Protein AF-0000000078641150 (afdb_homodimer)

Radius of gyration: 15.54 Å; Cα contacts (8 Å, |Δi|>4): 142; chains: 2; bounding box: 41×42×26 Å

Structure (mmCIF, N/CA/C/O backbone):
data_AF-0000000078641150-model_v1
#
loop_
_entity.id
_entity.type
_entity.pdbx_description
1 polymer 'Uncharacterized protein'
#
loop_
_atom_site.group_PDB
_atom_site.id
_atom_site.type_symbol
_atom_site.label_atom_id
_atom_site.label_alt_id
_atom_site.label_comp_id
_atom_site.label_asym_id
_atom_site.label_entity_id
_atom_site.label_seq_id
_atom_site.pdbx_PDB_ins_code
_atom_site.Cartn_x
_atom_site.Cartn_y
_atom_site.Cartn_z
_atom_site.occupancy
_atom_site.B_iso_or_equiv
_atom_site.auth_seq_id
_atom_site.auth_comp_id
_atom_site.auth_asym_id
_atom_site.auth_atom_id
_atom_site.pdbx_PDB_model_num
ATOM 1 N N . ALA A 1 1 ? -16.5 -3.271 4.426 1 87.31 1 ALA A N 1
ATOM 2 C CA . ALA A 1 1 ? -16.094 -3.85 5.703 1 87.31 1 ALA A CA 1
ATOM 3 C C . ALA A 1 1 ? -14.586 -4.074 5.75 1 87.31 1 ALA A C 1
ATOM 5 O O . ALA A 1 1 ? -13.898 -3.904 4.742 1 87.31 1 ALA A O 1
ATOM 6 N N . ARG A 1 2 ? -13.969 -4.391 6.977 1 92.81 2 ARG A N 1
ATOM 7 C CA . ARG A 1 2 ? -12.547 -4.617 7.234 1 92.81 2 ARG A CA 1
ATOM 8 C C . ARG A 1 2 ? -12.008 -5.75 6.371 1 92.81 2 ARG A C 1
ATOM 10 O O . ARG A 1 2 ? -10.922 -5.637 5.805 1 92.81 2 ARG A O 1
ATOM 17 N N . ASP A 1 3 ? -12.719 -6.82 6.195 1 94.12 3 ASP A N 1
ATOM 18 C CA . ASP A 1 3 ? -12.266 -7.984 5.441 1 94.12 3 ASP A CA 1
ATOM 19 C C . ASP A 1 3 ? -12.047 -7.633 3.975 1 94.12 3 ASP A C 1
ATOM 21 O O . ASP A 1 3 ? -11.141 -8.18 3.332 1 94.12 3 ASP A O 1
ATOM 25 N N . ASP A 1 4 ? -12.844 -6.789 3.436 1 95.69 4 ASP A N 1
ATOM 26 C CA . ASP A 1 4 ? -12.695 -6.375 2.045 1 95.69 4 ASP A CA 1
ATOM 27 C C . ASP A 1 4 ? -11.406 -5.582 1.845 1 95.69 4 ASP A C 1
ATOM 29 O O . ASP A 1 4 ? -10.711 -5.758 0.84 1 95.69 4 ASP A O 1
ATOM 33 N N . VAL A 1 5 ? -11.172 -4.684 2.816 1 98.19 5 VAL A N 1
ATOM 34 C CA . VAL A 1 5 ? -9.938 -3.908 2.742 1 98.19 5 VAL A CA 1
ATOM 35 C C . VAL A 1 5 ? -8.734 -4.84 2.861 1 98.19 5 VAL A C 1
ATOM 37 O O . VAL A 1 5 ? -7.789 -4.746 2.074 1 98.19 5 VAL A O 1
ATOM 40 N N . ASP A 1 6 ? -8.789 -5.824 3.816 1 98.12 6 ASP A N 1
ATOM 41 C CA . ASP A 1 6 ? -7.715 -6.797 3.998 1 98.12 6 ASP A CA 1
ATOM 42 C C . ASP A 1 6 ? -7.43 -7.551 2.701 1 98.12 6 ASP A C 1
ATOM 44 O O . ASP A 1 6 ? -6.27 -7.738 2.328 1 98.12 6 ASP A O 1
ATOM 48 N N . ASN A 1 7 ? -8.469 -7.988 2.057 1 97.5 7 ASN A N 1
ATOM 49 C CA . ASN A 1 7 ? -8.32 -8.742 0.813 1 97.5 7 ASN A CA 1
ATOM 50 C C . ASN A 1 7 ? -7.684 -7.891 -0.282 1 97.5 7 ASN A C 1
ATOM 52 O O . ASN A 1 7 ? -6.828 -8.375 -1.028 1 97.5 7 ASN A O 1
ATOM 56 N N . THR A 1 8 ? -8.125 -6.672 -0.391 1 97.69 8 THR A N 1
ATOM 57 C CA . THR A 1 8 ? -7.617 -5.785 -1.435 1 97.69 8 THR A CA 1
ATOM 58 C C . THR A 1 8 ? -6.141 -5.469 -1.205 1 97.69 8 THR A C 1
ATOM 60 O O . THR A 1 8 ? -5.348 -5.469 -2.148 1 97.69 8 THR A O 1
ATOM 63 N N . VAL A 1 9 ? -5.766 -5.254 0.054 1 98.12 9 VAL A N 1
ATOM 64 C CA . VAL A 1 9 ? -4.367 -5.027 0.411 1 98.12 9 VAL A CA 1
ATOM 65 C C . VAL A 1 9 ? -3.543 -6.273 0.087 1 98.12 9 VAL A C 1
ATOM 67 O O . VAL A 1 9 ? -2.494 -6.18 -0.552 1 98.12 9 VAL A O 1
ATOM 70 N N . ALA A 1 10 ? -4.02 -7.414 0.483 1 98 10 ALA A N 1
ATOM 71 C CA . ALA A 1 10 ? -3.311 -8.664 0.22 1 98 10 ALA A CA 1
ATOM 72 C C . ALA A 1 10 ? -3.133 -8.891 -1.279 1 98 10 ALA A C 1
ATOM 74 O O . ALA A 1 10 ? -2.068 -9.32 -1.727 1 98 10 ALA A O 1
ATOM 75 N N . CYS A 1 11 ? -4.117 -8.586 -2.055 1 97.12 11 CYS A N 1
ATOM 76 C CA . CYS A 1 11 ? -4.078 -8.789 -3.5 1 97.12 11 CYS A CA 1
ATOM 77 C C . CYS A 1 11 ? -3.008 -7.91 -4.145 1 97.12 11 CYS A C 1
ATOM 79 O O . CYS A 1 11 ? -2.373 -8.32 -5.121 1 97.12 11 CYS A O 1
ATOM 81 N N . PHE A 1 12 ? -2.795 -6.742 -3.617 1 97.38 12 PHE A N 1
ATOM 82 C CA . PHE A 1 12 ? -1.723 -5.883 -4.102 1 97.38 12 PHE A CA 1
ATOM 83 C C . PHE A 1 12 ? -0.37 -6.57 -3.951 1 97.38 12 PHE A C 1
ATOM 85 O O . PHE A 1 12 ? 0.443 -6.559 -4.879 1 97.38 12 PHE A O 1
ATOM 92 N N . PHE A 1 13 ? -0.142 -7.254 -2.812 1 97.12 13 PHE A N 1
ATOM 93 C CA . PHE A 1 13 ? 1.104 -7.969 -2.557 1 97.12 13 PHE A CA 1
ATOM 94 C C . PHE A 1 13 ? 1.262 -9.141 -3.516 1 97.12 13 PHE A C 1
ATOM 96 O O . PHE A 1 13 ? 2.322 -9.32 -4.117 1 97.12 13 PHE A O 1
ATOM 103 N N . TYR A 1 14 ? 0.158 -9.875 -3.654 1 96.81 14 TYR A N 1
ATOM 104 C CA . TYR A 1 14 ? 0.214 -11.078 -4.48 1 96.81 14 TYR A CA 1
ATOM 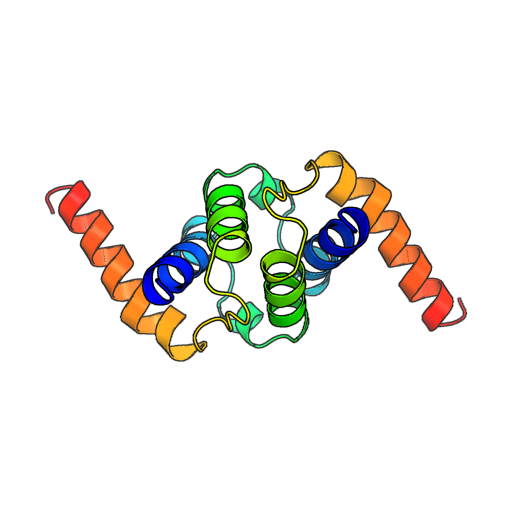105 C C . TYR A 1 14 ? 0.435 -10.719 -5.945 1 96.81 14 TYR A C 1
ATOM 107 O O . TYR A 1 14 ? 1.226 -11.367 -6.637 1 96.81 14 TYR A O 1
ATOM 115 N N . ALA A 1 15 ? -0.21 -9.727 -6.441 1 96.12 15 ALA A N 1
ATOM 116 C CA . ALA A 1 15 ? -0.169 -9.344 -7.848 1 96.12 15 ALA A CA 1
ATOM 117 C C . ALA A 1 15 ? 1.218 -8.836 -8.234 1 96.12 15 ALA A C 1
ATOM 119 O O . ALA A 1 15 ? 1.638 -8.977 -9.391 1 96.12 15 ALA A O 1
ATOM 120 N N . HIS A 1 16 ? 1.935 -8.25 -7.297 1 96.69 16 HIS A N 1
ATOM 121 C CA . HIS A 1 16 ? 3.199 -7.617 -7.645 1 96.69 16 HIS A CA 1
ATOM 122 C C . HIS A 1 16 ? 4.379 -8.344 -7.008 1 96.69 16 HIS A C 1
ATOM 124 O O . HIS A 1 16 ? 5.508 -7.848 -7.031 1 96.69 16 HIS A O 1
ATOM 130 N N . GLY A 1 17 ? 4.133 -9.477 -6.426 1 95.5 17 GLY A N 1
ATOM 131 C CA . GLY A 1 17 ? 5.199 -10.289 -5.867 1 95.5 17 GLY A CA 1
ATOM 132 C C . GLY A 1 17 ? 5.973 -9.594 -4.77 1 95.5 17 GLY A C 1
ATOM 133 O O . GLY A 1 17 ? 7.195 -9.719 -4.688 1 95.5 17 GLY A O 1
ATOM 134 N N . ILE A 1 18 ? 5.293 -8.805 -3.951 1 96.06 18 ILE A N 1
ATOM 135 C CA . ILE A 1 18 ? 5.922 -8.086 -2.848 1 96.06 18 ILE A CA 1
ATOM 136 C C . ILE A 1 18 ? 6.074 -9.016 -1.648 1 96.06 18 ILE A C 1
ATOM 138 O O . ILE A 1 18 ? 5.141 -9.75 -1.303 1 96.06 18 ILE A O 1
ATOM 142 N N . PHE A 1 19 ? 7.285 -9 -1.046 1 95.81 19 PHE A N 1
ATOM 143 C CA . PHE A 1 19 ? 7.543 -9.828 0.125 1 95.81 19 PHE A CA 1
ATOM 144 C C . PHE A 1 19 ? 6.609 -9.453 1.27 1 95.81 19 PHE A C 1
ATOM 146 O O . PHE A 1 19 ? 6.477 -8.273 1.607 1 95.81 19 PHE A O 1
ATOM 153 N N . PHE A 1 20 ? 6.074 -10.469 1.991 1 95.81 20 PHE A N 1
ATOM 154 C CA . PHE A 1 20 ? 5.086 -10.227 3.035 1 95.81 20 PHE A CA 1
ATOM 155 C C . PHE A 1 20 ? 5.727 -9.547 4.238 1 95.81 20 PHE A C 1
ATOM 157 O O . PHE A 1 20 ? 5.035 -8.906 5.035 1 95.81 20 PHE A O 1
ATOM 164 N N . ASN A 1 21 ? 7.039 -9.727 4.266 1 95.5 21 ASN A N 1
ATOM 165 C CA . ASN A 1 21 ? 7.746 -9.172 5.418 1 95.5 21 ASN A CA 1
ATOM 166 C C . ASN A 1 21 ? 7.66 -7.648 5.445 1 95.5 21 ASN A C 1
ATOM 168 O O . ASN A 1 21 ? 7.887 -7.027 6.488 1 95.5 21 ASN A O 1
ATOM 172 N N . VAL A 1 22 ? 7.32 -7.02 4.367 1 95.25 22 VAL A N 1
ATOM 173 C CA . VAL A 1 22 ? 7.172 -5.57 4.281 1 95.25 22 VAL A CA 1
ATOM 174 C C . VAL A 1 22 ? 6.086 -5.105 5.254 1 95.25 22 VAL A C 1
ATOM 176 O O . VAL A 1 22 ? 6.137 -3.984 5.762 1 95.25 22 VAL A O 1
ATOM 179 N N . THR A 1 23 ? 5.059 -5.969 5.559 1 96.06 23 THR A N 1
ATOM 180 C CA . THR A 1 23 ? 3.947 -5.605 6.43 1 96.06 23 THR A CA 1
ATOM 181 C C . THR A 1 23 ? 4.414 -5.473 7.879 1 96.06 23 THR A C 1
ATOM 183 O O . THR A 1 23 ? 3.695 -4.93 8.719 1 96.06 23 THR A O 1
ATOM 186 N N . LYS A 1 24 ? 5.633 -6 8.117 1 95.44 24 LYS A N 1
ATOM 187 C CA . LYS A 1 24 ? 6.164 -5.922 9.477 1 95.44 24 LYS A CA 1
ATOM 188 C C . LYS A 1 24 ? 6.844 -4.578 9.719 1 95.44 24 LYS A C 1
ATOM 190 O O . LYS A 1 24 ? 7.074 -4.195 10.867 1 95.44 24 LYS A O 1
ATOM 195 N N . GLY A 1 25 ? 7.215 -3.877 8.68 1 94.5 25 GLY A N 1
ATOM 196 C CA . GLY A 1 25 ? 7.906 -2.604 8.789 1 94.5 25 GLY A CA 1
ATOM 197 C C . GLY A 1 25 ? 6.984 -1.452 9.141 1 94.5 25 GLY A C 1
ATOM 198 O O . GLY A 1 25 ? 5.801 -1.474 8.797 1 94.5 25 GLY A O 1
ATOM 199 N N . PRO A 1 26 ? 7.57 -0.434 9.867 1 96.94 26 PRO A N 1
ATOM 200 C CA . PRO A 1 26 ? 6.738 0.701 10.273 1 96.94 26 PRO A CA 1
ATOM 201 C C . PRO A 1 26 ? 6.199 1.498 9.086 1 96.94 26 PRO A C 1
ATOM 203 O O . PRO A 1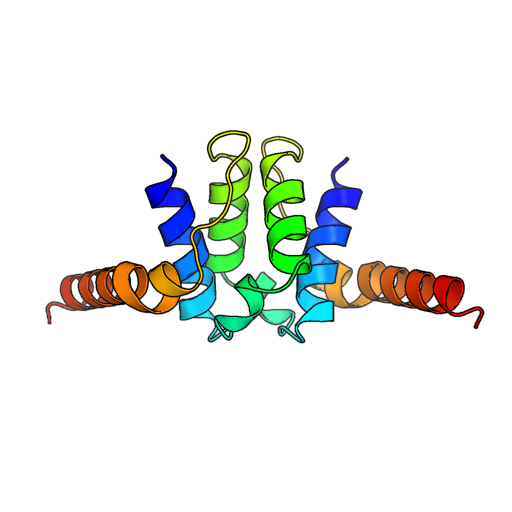 26 ? 5.133 2.109 9.188 1 96.94 26 PRO A O 1
ATOM 206 N N . ARG A 1 27 ? 6.879 1.518 7.945 1 97.19 27 ARG A N 1
ATOM 207 C CA . ARG A 1 27 ? 6.496 2.332 6.793 1 97.19 27 ARG A CA 1
ATOM 208 C C . ARG A 1 27 ? 5.191 1.836 6.18 1 97.19 27 ARG A C 1
ATOM 210 O O . ARG A 1 27 ? 4.406 2.629 5.656 1 97.19 27 ARG A O 1
ATOM 217 N N . PHE A 1 28 ? 4.93 0.494 6.277 1 97.94 28 PHE A N 1
ATOM 218 C CA . PHE A 1 28 ? 3.664 -0.045 5.793 1 97.94 28 PHE A CA 1
ATOM 219 C C . PHE A 1 28 ? 2.5 0.489 6.617 1 97.94 28 PHE A C 1
ATOM 221 O O . PHE A 1 28 ? 1.515 0.983 6.062 1 97.94 28 PHE A O 1
ATOM 228 N N . TYR A 1 29 ? 2.627 0.508 7.941 1 98.06 29 TYR A N 1
ATOM 229 C CA . TYR A 1 29 ? 1.572 1.001 8.82 1 98.06 29 TYR A CA 1
ATOM 230 C C . TYR A 1 29 ? 1.371 2.502 8.641 1 98.06 29 TYR A C 1
ATOM 232 O O . TYR A 1 29 ? 0.239 2.99 8.664 1 98.06 29 TYR A O 1
ATOM 240 N N . GLU A 1 30 ? 2.488 3.193 8.516 1 98.25 30 GLU A N 1
ATOM 241 C CA . GLU A 1 30 ? 2.406 4.633 8.289 1 98.25 30 GLU A CA 1
ATOM 242 C C . GLU A 1 30 ? 1.659 4.953 7 1 98.25 30 GLU A C 1
ATOM 244 O O . GLU A 1 30 ? 0.856 5.887 6.953 1 98.25 30 GLU A O 1
ATOM 249 N N . MET A 1 31 ? 1.971 4.172 5.934 1 98.56 31 MET A N 1
ATOM 250 C CA . MET A 1 31 ? 1.285 4.363 4.656 1 98.56 31 MET A CA 1
ATOM 251 C C . MET A 1 31 ? -0.212 4.109 4.801 1 98.56 31 MET A C 1
ATOM 253 O O . MET A 1 31 ? -1.026 4.941 4.391 1 98.56 31 MET A O 1
ATOM 257 N N . ILE A 1 32 ? -0.634 3.008 5.461 1 98.56 32 ILE A N 1
ATOM 258 C CA . ILE A 1 32 ? -2.037 2.66 5.664 1 98.56 32 ILE A CA 1
ATOM 259 C C . ILE A 1 32 ? -2.734 3.766 6.453 1 98.56 32 ILE A C 1
ATOM 261 O O . ILE A 1 32 ? -3.812 4.227 6.074 1 98.56 32 ILE A O 1
ATOM 265 N N . TYR A 1 33 ? -2.113 4.191 7.496 1 98.56 33 TYR A N 1
ATOM 266 C CA . TYR A 1 33 ? -2.674 5.234 8.352 1 98.56 33 TYR A CA 1
ATOM 267 C C . TYR A 1 33 ? -2.891 6.52 7.562 1 98.56 33 TYR A C 1
ATOM 269 O O . TYR A 1 33 ? -3.961 7.133 7.641 1 98.56 33 TYR A O 1
ATOM 277 N N . ALA A 1 34 ? -1.864 6.996 6.875 1 98.56 34 ALA A N 1
ATOM 278 C CA . ALA A 1 34 ? -1.927 8.242 6.113 1 98.56 34 ALA A CA 1
ATOM 279 C C . ALA A 1 34 ? -3.033 8.188 5.066 1 98.56 34 ALA A C 1
ATOM 281 O O . ALA A 1 34 ? -3.787 9.148 4.902 1 98.56 34 ALA A O 1
ATOM 282 N N . VAL A 1 35 ? -3.148 7.086 4.34 1 98.62 35 VAL A N 1
ATOM 283 C CA . VAL A 1 35 ? -4.168 6.945 3.305 1 98.62 35 VAL A CA 1
ATOM 284 C C . VAL A 1 35 ? -5.555 6.914 3.945 1 98.62 35 VAL A C 1
ATOM 286 O O . VAL A 1 35 ? -6.469 7.605 3.492 1 98.62 35 VAL A O 1
ATOM 289 N N . ASN A 1 36 ? -5.777 6.09 4.996 1 98.56 36 ASN A N 1
ATOM 290 C CA . ASN A 1 36 ? -7.07 5.926 5.656 1 98.56 36 ASN A CA 1
ATOM 291 C C . ASN A 1 36 ? -7.57 7.242 6.242 1 98.56 36 ASN A C 1
ATOM 293 O O . ASN A 1 36 ? -8.773 7.512 6.234 1 98.56 36 ASN A O 1
ATOM 297 N N . ASN A 1 37 ? -6.613 8.047 6.688 1 98 37 ASN A N 1
ATOM 298 C CA . ASN A 1 37 ? -6.988 9.297 7.344 1 98 37 ASN A CA 1
ATOM 299 C C . ASN A 1 37 ? -6.812 10.492 6.414 1 98 37 ASN A C 1
ATOM 301 O O . ASN A 1 37 ? -7.016 11.641 6.824 1 98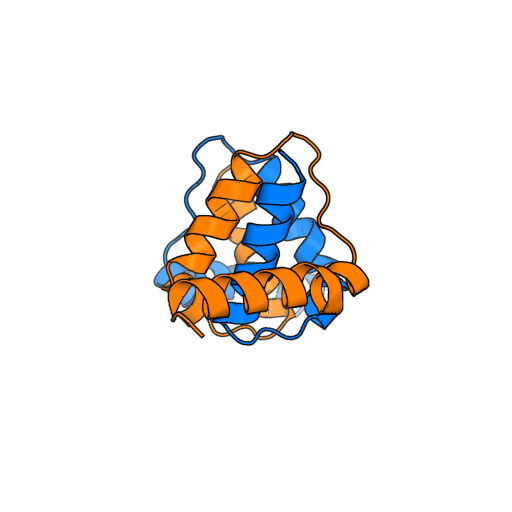 37 ASN A O 1
ATOM 305 N N . GLY A 1 38 ? -6.379 10.18 5.195 1 97.81 38 GLY A N 1
ATOM 306 C CA . GLY A 1 38 ? -6.207 11.25 4.223 1 97.81 38 GLY A CA 1
ATOM 307 C C . GLY A 1 38 ? -7.52 11.797 3.697 1 97.81 38 GLY A C 1
ATOM 308 O O . GLY A 1 38 ? -8.594 11.367 4.125 1 97.81 38 GLY A O 1
ATOM 309 N N . PRO A 1 39 ? -7.453 12.75 2.863 1 97.38 39 PRO A N 1
ATOM 310 C CA . PRO A 1 39 ? -8.688 13.289 2.289 1 97.38 39 PRO A CA 1
ATOM 311 C C . PRO A 1 39 ? -9.492 12.242 1.521 1 97.38 39 PRO A C 1
ATOM 313 O O . PRO A 1 39 ? -8.914 11.422 0.807 1 97.38 39 PRO A O 1
ATOM 316 N N . LYS A 1 40 ? -10.805 12.266 1.756 1 96.88 40 LYS A N 1
ATOM 317 C CA . LYS A 1 40 ? -11.656 11.336 1.021 1 96.88 40 LYS A CA 1
ATOM 318 C C . LYS A 1 40 ? -11.516 11.539 -0.486 1 96.88 40 LYS A C 1
ATOM 320 O O . LYS A 1 40 ? -11.484 12.68 -0.964 1 96.88 40 LYS A O 1
ATOM 325 N N . GLY A 1 41 ? -11.469 10.445 -1.199 1 96.56 41 GLY A N 1
ATOM 326 C CA . GLY A 1 41 ? -11.273 10.508 -2.639 1 96.56 41 GLY A CA 1
ATOM 327 C C . GLY A 1 41 ? -9.812 10.633 -3.039 1 96.56 41 GLY A C 1
ATOM 328 O O . GLY A 1 41 ? -9.5 10.891 -4.203 1 96.56 41 GLY A O 1
ATOM 329 N N . TYR A 1 42 ? -8.977 10.438 -2.074 1 97.69 42 TYR A N 1
ATOM 330 C CA . TYR A 1 42 ? -7.543 10.508 -2.334 1 97.69 42 TYR A CA 1
ATOM 331 C C . TYR A 1 42 ? -7.148 9.594 -3.486 1 97.69 42 TYR A C 1
ATOM 333 O O . TYR A 1 42 ? -7.488 8.406 -3.486 1 97.69 42 TYR A O 1
ATOM 341 N N . VAL A 1 43 ? -6.438 10.156 -4.5 1 95.81 43 VAL A N 1
ATOM 342 C CA . VAL A 1 43 ? -5.809 9.438 -5.598 1 95.81 43 VAL A CA 1
ATOM 343 C C . VAL A 1 43 ? -4.293 9.594 -5.523 1 95.81 43 VAL A C 1
ATOM 345 O O . VAL A 1 43 ? -3.785 10.711 -5.402 1 95.81 43 VAL A O 1
ATOM 348 N N . PRO A 1 44 ? -3.537 8.461 -5.531 1 95.38 44 PRO A N 1
ATOM 349 C CA . PRO A 1 44 ? -2.082 8.562 -5.406 1 95.38 44 PRO A CA 1
ATOM 350 C C . PRO A 1 44 ? -1.451 9.367 -6.547 1 95.38 44 PRO A C 1
ATOM 352 O O . PRO A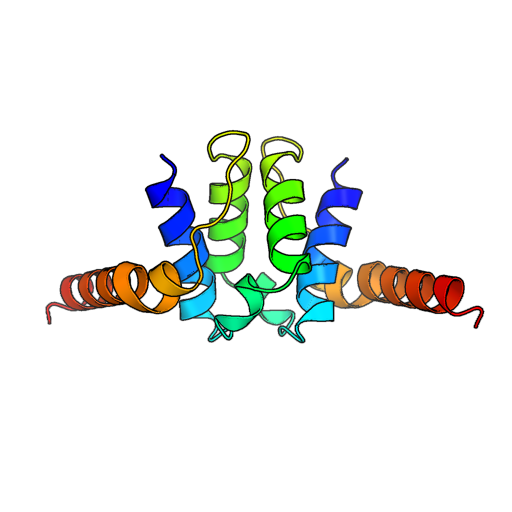 1 44 ? -2 9.414 -7.648 1 95.38 44 PRO A O 1
ATOM 355 N N . THR A 1 45 ? -0.364 9.992 -6.238 1 93.06 45 THR A N 1
ATOM 356 C CA . THR A 1 45 ? 0.397 10.766 -7.211 1 93.06 45 THR A CA 1
ATOM 357 C C . THR A 1 45 ? 0.899 9.875 -8.344 1 93.06 45 THR A C 1
ATOM 359 O O . THR A 1 45 ? 0.909 8.648 -8.219 1 93.06 45 THR A O 1
ATOM 362 N N . LYS A 1 46 ? 1.293 10.484 -9.367 1 93.06 46 LYS A N 1
ATOM 363 C CA . LYS A 1 46 ? 1.738 9.781 -10.57 1 93.06 46 LYS A CA 1
ATOM 364 C C . LYS A 1 46 ? 3.139 9.211 -10.383 1 93.06 46 LYS A C 1
ATOM 366 O O . LYS A 1 46 ? 3.904 9.68 -9.547 1 93.06 46 LYS A O 1
ATOM 371 N N . TYR A 1 47 ? 3.361 8.188 -11.211 1 95.5 47 TYR A N 1
ATOM 372 C CA . TYR A 1 47 ? 4.621 7.457 -11.25 1 95.5 47 TYR A CA 1
ATOM 373 C C . TYR A 1 47 ? 5.805 8.414 -11.328 1 95.5 47 TYR A C 1
ATOM 375 O O . TYR A 1 47 ? 6.773 8.273 -10.578 1 95.5 47 TYR A O 1
ATOM 383 N N . GLN A 1 48 ? 5.727 9.43 -12.148 1 96.25 48 GLN A N 1
ATOM 384 C CA . GLN A 1 48 ? 6.836 10.352 -12.375 1 96.25 48 GLN A CA 1
ATOM 385 C C . GLN A 1 48 ? 7.176 11.117 -11.102 1 96.25 48 GLN A C 1
ATOM 387 O O . GLN A 1 48 ? 8.352 11.383 -10.828 1 96.25 48 GLN A O 1
ATOM 392 N N . ARG A 1 49 ? 6.223 11.531 -10.359 1 96.5 49 ARG A N 1
ATOM 393 C CA . ARG A 1 49 ? 6.465 12.273 -9.125 1 96.5 49 ARG A CA 1
ATOM 394 C C . ARG A 1 49 ? 7.152 11.406 -8.078 1 96.5 49 ARG A C 1
ATOM 396 O O . ARG A 1 49 ? 8.031 11.875 -7.355 1 96.5 49 ARG A O 1
ATOM 403 N N . ILE A 1 50 ? 6.781 10.133 -7.961 1 96.88 50 ILE A N 1
ATOM 404 C CA . ILE A 1 50 ? 7.379 9.211 -7.004 1 96.88 50 ILE A CA 1
ATOM 405 C C . ILE A 1 50 ? 8.844 8.977 -7.359 1 96.88 50 ILE A C 1
ATOM 407 O O . ILE A 1 50 ? 9.703 8.922 -6.477 1 96.88 50 ILE A O 1
ATOM 411 N N . ARG A 1 51 ? 9.094 8.914 -8.641 1 96.81 51 ARG A N 1
ATOM 412 C CA . ARG A 1 51 ? 10.438 8.5 -9.055 1 96.81 51 ARG A CA 1
ATOM 413 C C . ARG A 1 51 ? 11.391 9.688 -9.062 1 96.81 51 ARG A C 1
ATOM 415 O O . ARG A 1 51 ? 12.609 9.508 -9.141 1 96.81 51 ARG A O 1
ATOM 422 N N . THR A 1 52 ? 10.891 10.859 -8.969 1 96.62 52 THR A N 1
ATOM 423 C CA . THR A 1 52 ? 11.758 12.031 -9.078 1 96.62 52 THR A CA 1
ATOM 424 C C . THR A 1 52 ? 11.586 12.938 -7.863 1 96.62 52 THR A C 1
ATOM 426 O O . THR A 1 52 ? 12.195 12.711 -6.816 1 96.62 52 THR A O 1
ATOM 429 N N . THR A 1 53 ? 10.461 13.781 -7.883 1 97.38 53 THR A N 1
ATOM 430 C CA . THR A 1 53 ? 10.266 14.852 -6.914 1 97.38 53 THR A CA 1
ATOM 431 C C . THR A 1 53 ? 10.234 14.297 -5.492 1 97.38 53 THR A C 1
ATOM 433 O O . THR A 1 53 ? 10.906 14.82 -4.602 1 97.38 53 THR A O 1
ATOM 436 N N . LEU A 1 54 ? 9.438 13.32 -5.254 1 97.69 54 LEU A N 1
ATOM 437 C CA . LEU A 1 54 ? 9.305 12.766 -3.91 1 97.69 54 LEU A CA 1
ATOM 438 C C . LEU A 1 54 ? 10.594 12.07 -3.477 1 97.69 54 LEU A C 1
ATOM 440 O O . LEU A 1 54 ? 10.953 12.102 -2.299 1 97.69 54 LEU A O 1
ATOM 444 N N . LEU A 1 55 ? 11.266 11.445 -4.457 1 96.88 55 LEU A N 1
ATOM 445 C CA . LEU A 1 55 ? 12.555 10.82 -4.156 1 96.88 55 LEU A CA 1
ATOM 446 C C . LEU A 1 55 ? 13.578 11.867 -3.748 1 96.88 55 LEU A C 1
ATOM 448 O O . LEU A 1 55 ? 14.32 11.672 -2.777 1 96.88 55 LEU A O 1
ATOM 452 N N . ASP A 1 56 ? 13.625 12.922 -4.488 1 97.38 56 ASP A N 1
ATOM 453 C CA . ASP A 1 56 ? 14.539 14.016 -4.164 1 97.38 56 ASP A CA 1
ATOM 454 C C . ASP A 1 56 ? 14.234 14.594 -2.783 1 97.38 56 ASP A C 1
ATOM 456 O O . ASP A 1 56 ? 15.156 14.891 -2.018 1 97.38 56 ASP A O 1
ATOM 460 N N . LYS A 1 57 ? 12.992 14.773 -2.527 1 96.94 57 LYS A N 1
ATOM 461 C CA . LYS A 1 57 ? 12.57 15.258 -1.218 1 96.94 57 LYS A CA 1
ATOM 462 C C . LYS A 1 57 ? 13.023 14.312 -0.108 1 96.94 57 LYS A C 1
ATOM 464 O O . LYS A 1 57 ? 13.508 14.758 0.935 1 96.94 57 LYS A O 1
ATOM 469 N N . GLU A 1 58 ? 12.844 12.961 -0.308 1 96.62 58 GLU A N 1
ATOM 470 C CA . GLU A 1 58 ? 13.25 11.969 0.682 1 96.62 58 GLU A CA 1
ATOM 471 C C . GLU A 1 58 ? 14.766 11.977 0.881 1 96.62 58 GLU A C 1
ATOM 473 O O . GLU A 1 58 ? 15.25 11.859 2.008 1 96.62 58 GLU A O 1
ATOM 478 N N . ARG A 1 59 ? 15.469 12.141 -0.189 1 95.94 59 ARG A N 1
ATOM 479 C CA . ARG A 1 59 ? 16.922 12.234 -0.112 1 95.94 59 ARG A CA 1
ATOM 480 C C . ARG A 1 59 ? 17.344 13.453 0.707 1 95.94 59 ARG A C 1
ATOM 482 O O . ARG A 1 59 ? 18.234 13.359 1.558 1 95.94 59 ARG A O 1
ATOM 489 N N . SER A 1 60 ? 16.797 14.508 0.428 1 96.56 60 SER A N 1
ATOM 490 C CA . SER A 1 60 ? 17.094 15.734 1.155 1 96.56 60 SER A CA 1
ATOM 491 C C . SER A 1 60 ? 16.797 15.586 2.643 1 96.56 60 SER A C 1
ATOM 493 O O . SER A 1 60 ? 17.578 16.016 3.488 1 96.56 60 SER A O 1
ATOM 495 N N . ARG A 1 61 ? 15.656 15.039 2.955 1 94.5 61 ARG A N 1
ATOM 496 C CA . ARG A 1 61 ? 15.258 14.82 4.344 1 94.5 61 ARG A CA 1
ATOM 497 C C . ARG A 1 61 ? 16.281 13.945 5.07 1 94.5 61 ARG A C 1
ATOM 499 O O . ARG A 1 61 ? 16.672 14.25 6.199 1 94.5 61 ARG A O 1
ATOM 506 N N . ILE A 1 62 ? 16.75 12.844 4.422 1 93.31 62 ILE A N 1
ATOM 507 C CA . ILE A 1 62 ? 17.734 11.922 5.008 1 93.31 62 ILE A CA 1
ATOM 508 C C . ILE A 1 62 ? 19.062 12.633 5.199 1 93.31 62 ILE A C 1
ATOM 510 O O . ILE A 1 62 ? 19.688 12.516 6.254 1 93.31 62 ILE A O 1
ATOM 514 N N . ASN A 1 63 ? 19.469 13.461 4.145 1 96.06 63 ASN A N 1
ATOM 515 C CA . ASN A 1 63 ? 20.703 14.211 4.234 1 96.06 63 ASN A CA 1
ATOM 516 C C . ASN A 1 63 ? 20.672 15.219 5.383 1 96.06 63 ASN A C 1
ATOM 518 O O . ASN A 1 63 ? 21.672 15.383 6.102 1 96.06 63 ASN A O 1
ATOM 522 N N . GLN A 1 64 ? 19.625 15.883 5.5 1 96.56 64 GLN A N 1
ATOM 523 C CA . GLN A 1 64 ? 19.469 16.828 6.602 1 96.56 64 GLN A CA 1
ATOM 524 C C . GLN A 1 64 ? 19.531 16.125 7.949 1 96.56 64 GLN A C 1
ATOM 526 O O . GLN A 1 64 ? 20.156 16.625 8.883 1 96.56 64 GLN A O 1
ATOM 531 N N . ALA A 1 65 ? 18.875 14.953 8.07 1 93.69 65 ALA A N 1
ATOM 532 C CA . ALA A 1 65 ? 18.844 14.18 9.312 1 93.69 65 ALA A CA 1
ATOM 533 C C . ALA A 1 65 ? 20.25 13.664 9.664 1 93.69 65 ALA A C 1
ATOM 535 O O . ALA A 1 65 ? 20.594 13.547 10.844 1 93.69 65 ALA A O 1
ATOM 536 N N . LEU A 1 66 ? 21.078 13.438 8.656 1 93.88 66 LEU A N 1
ATOM 537 C CA . LEU A 1 66 ? 22.406 12.875 8.859 1 93.88 66 LEU A CA 1
ATOM 538 C C . LEU A 1 66 ? 23.453 13.984 8.922 1 93.88 66 LEU A C 1
ATOM 540 O O . LEU A 1 66 ? 24.609 13.742 9.297 1 93.88 66 LEU A O 1
ATOM 544 N N . GLY A 1 67 ? 23 15.195 8.711 1 93.62 67 GLY A N 1
ATOM 545 C CA . GLY A 1 67 ? 23.938 16.312 8.75 1 93.62 67 GLY A CA 1
ATOM 546 C C . GLY A 1 67 ? 24.859 16.359 7.555 1 93.62 67 GLY A C 1
ATOM 547 O O . GLY A 1 67 ? 26 16.828 7.664 1 93.62 67 GLY A O 1
ATOM 548 N N . VAL A 1 68 ? 24.406 15.758 6.645 1 84.44 68 VAL A N 1
ATOM 549 C CA . VAL A 1 68 ? 25.25 15.781 5.449 1 84.44 68 VAL A CA 1
ATOM 550 C C . VAL A 1 68 ? 24.609 16.656 4.383 1 84.44 68 VAL A C 1
ATOM 552 O O . VAL A 1 68 ? 23.375 16.812 4.355 1 84.44 68 VAL A O 1
ATOM 555 N N . ALA B 1 1 ? -2.914 16.969 4.582 1 88.75 1 ALA B N 1
ATOM 556 C CA . ALA B 1 1 ? -3.115 17.359 3.193 1 88.75 1 ALA B CA 1
ATOM 557 C C 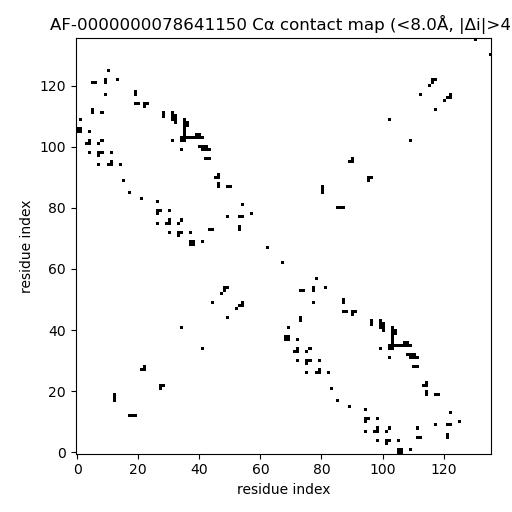. ALA B 1 1 ? -2.656 16.266 2.236 1 88.75 1 ALA B C 1
ATOM 559 O O . ALA B 1 1 ? -2.092 15.258 2.662 1 88.75 1 ALA B O 1
ATOM 560 N N . ARG B 1 2 ? -2.965 16.281 0.93 1 92.38 2 ARG B N 1
ATOM 561 C CA . ARG B 1 2 ? -2.639 15.336 -0.137 1 92.38 2 ARG B CA 1
ATOM 562 C C . ARG B 1 2 ? -1.134 15.102 -0.224 1 92.38 2 ARG B C 1
ATOM 564 O O . ARG B 1 2 ? -0.682 13.969 -0.368 1 92.38 2 ARG B O 1
ATOM 571 N N . ASP B 1 3 ? -0.325 16.078 -0.063 1 94.12 3 ASP B N 1
ATOM 572 C CA . ASP B 1 3 ? 1.125 15.977 -0.191 1 94.12 3 ASP B CA 1
ATOM 573 C C . ASP B 1 3 ? 1.712 15.086 0.902 1 94.12 3 ASP B C 1
ATOM 575 O O . ASP B 1 3 ? 2.699 14.383 0.675 1 94.12 3 ASP B O 1
ATOM 579 N N . ASP B 1 4 ? 1.167 15.141 2.064 1 95.62 4 ASP B N 1
ATOM 580 C CA . ASP B 1 4 ? 1.645 14.305 3.166 1 95.62 4 ASP B CA 1
ATOM 581 C C . ASP B 1 4 ? 1.385 12.828 2.891 1 95.62 4 ASP B C 1
ATOM 583 O O . ASP B 1 4 ? 2.23 11.977 3.184 1 95.62 4 ASP B O 1
ATOM 587 N N . VAL B 1 5 ? 0.175 12.594 2.359 1 98.06 5 VAL B N 1
ATOM 588 C CA . VAL B 1 5 ? -0.153 11.211 2.014 1 98.06 5 VAL B CA 1
ATOM 589 C C . VAL B 1 5 ? 0.779 10.727 0.909 1 98.06 5 VAL B C 1
ATOM 591 O O . VAL B 1 5 ? 1.336 9.625 1.001 1 98.06 5 VAL B O 1
ATOM 594 N N . ASP B 1 6 ? 1.037 11.578 -0.124 1 98.06 6 ASP B N 1
ATOM 595 C CA . ASP B 1 6 ? 1.938 11.234 -1.22 1 98.06 6 ASP B CA 1
ATOM 596 C C . ASP B 1 6 ? 3.322 10.867 -0.695 1 98.06 6 ASP B C 1
ATOM 598 O O . ASP B 1 6 ? 3.916 9.875 -1.135 1 98.06 6 ASP B O 1
ATOM 602 N N . ASN B 1 7 ? 3.814 11.648 0.197 1 97.5 7 ASN B N 1
ATOM 603 C CA . ASN B 1 7 ? 5.137 11.406 0.762 1 97.5 7 ASN B CA 1
ATOM 604 C C . ASN B 1 7 ? 5.195 10.094 1.528 1 97.5 7 ASN B C 1
ATOM 606 O O . ASN B 1 7 ? 6.176 9.352 1.429 1 97.5 7 ASN B O 1
ATOM 610 N N . THR B 1 8 ? 4.191 9.844 2.301 1 97.62 8 THR B N 1
ATOM 611 C CA . THR B 1 8 ? 4.16 8.641 3.119 1 97.62 8 THR B CA 1
ATOM 612 C C . THR B 1 8 ? 4.074 7.391 2.24 1 97.62 8 THR B C 1
ATOM 614 O O . THR B 1 8 ? 4.762 6.402 2.492 1 97.62 8 THR B O 1
ATOM 617 N N . VAL B 1 9 ? 3.281 7.465 1.178 1 98 9 VAL B N 1
ATOM 618 C CA . VAL B 1 9 ? 3.186 6.375 0.213 1 98 9 VAL B CA 1
ATOM 619 C C . VAL B 1 9 ? 4.535 6.164 -0.466 1 98 9 VAL B C 1
ATOM 621 O O . VAL B 1 9 ? 5.031 5.035 -0.543 1 98 9 VAL B O 1
ATOM 624 N N . ALA B 1 10 ? 5.141 7.227 -0.916 1 97.94 10 ALA B N 1
ATOM 625 C CA . ALA B 1 10 ? 6.441 7.129 -1.578 1 97.94 10 ALA B CA 1
ATOM 626 C C . ALA B 1 10 ? 7.488 6.527 -0.647 1 97.94 10 ALA B C 1
ATOM 628 O O . ALA B 1 10 ? 8.305 5.703 -1.069 1 97.94 10 ALA B O 1
ATOM 629 N N . CYS B 1 11 ? 7.473 6.871 0.594 1 97 11 CYS B N 1
ATOM 630 C CA . CYS B 1 11 ? 8.445 6.395 1.567 1 97 11 CYS B CA 1
ATOM 631 C C . CYS B 1 11 ? 8.312 4.891 1.777 1 97 11 CYS B C 1
ATOM 633 O O . CYS B 1 11 ? 9.312 4.199 1.995 1 97 11 CYS B O 1
ATOM 635 N N . PHE B 1 12 ? 7.121 4.391 1.683 1 97.25 12 PHE B N 1
ATOM 636 C CA . PHE B 1 12 ? 6.914 2.949 1.762 1 97.25 12 PHE B CA 1
ATOM 637 C C . PHE B 1 12 ? 7.66 2.232 0.643 1 97.25 12 PHE B C 1
ATOM 639 O O . PHE B 1 12 ? 8.336 1.229 0.883 1 97.25 12 PHE B O 1
ATOM 646 N N . PHE B 1 13 ? 7.633 2.801 -0.572 1 97.12 13 PHE B N 1
ATOM 647 C CA . PHE B 1 13 ? 8.32 2.221 -1.72 1 97.12 13 PHE B CA 1
ATOM 648 C C . PHE B 1 13 ? 9.828 2.279 -1.532 1 97.12 13 PHE B C 1
ATOM 650 O O . PHE B 1 13 ? 10.523 1.284 -1.746 1 97.12 13 PHE B O 1
ATOM 657 N N . TYR B 1 14 ? 10.273 3.445 -1.085 1 96.81 14 TYR B N 1
ATOM 658 C CA . TYR B 1 14 ? 11.711 3.645 -0.948 1 96.81 14 TYR B CA 1
ATOM 659 C C . TYR B 1 14 ? 12.281 2.752 0.146 1 96.81 14 TYR B C 1
ATOM 661 O O . TYR B 1 14 ? 13.352 2.158 -0.024 1 96.81 14 TYR B O 1
ATOM 669 N N . ALA B 1 15 ? 11.625 2.621 1.247 1 96.06 15 ALA B N 1
ATOM 670 C CA . ALA B 1 15 ? 12.102 1.878 2.41 1 96.06 15 ALA B CA 1
ATOM 671 C C . ALA B 1 15 ? 12.188 0.385 2.111 1 96.06 15 ALA B C 1
ATOM 673 O O . ALA B 1 15 ? 13.031 -0.321 2.68 1 96.06 15 ALA B O 1
ATOM 674 N N . HIS B 1 16 ? 11.352 -0.101 1.222 1 96.69 16 HIS B N 1
ATOM 675 C CA . HIS B 1 16 ? 11.289 -1.543 1.009 1 96.69 16 HIS B CA 1
ATOM 676 C C . HIS B 1 16 ? 11.758 -1.913 -0.396 1 96.69 16 HIS B C 1
ATOM 678 O O . HIS B 1 16 ? 11.594 -3.059 -0.825 1 96.69 16 HIS B O 1
ATOM 684 N N . GLY B 1 17 ? 12.289 -0.976 -1.105 1 95.38 17 GLY B N 1
ATOM 685 C CA . GLY B 1 17 ? 12.852 -1.245 -2.42 1 95.38 17 GLY B CA 1
ATOM 686 C C . GLY B 1 17 ? 11.828 -1.781 -3.406 1 95.38 17 GLY B C 1
ATOM 687 O O . GLY B 1 17 ? 12.133 -2.68 -4.195 1 95.38 17 GLY B O 1
ATOM 688 N N . ILE B 1 18 ? 10.602 -1.294 -3.348 1 96.12 18 ILE B N 1
ATOM 689 C CA . ILE B 1 18 ? 9.539 -1.717 -4.254 1 96.12 18 ILE B CA 1
ATOM 690 C C . ILE B 1 18 ? 9.648 -0.951 -5.57 1 96.12 18 ILE B C 1
ATOM 692 O O . ILE B 1 18 ? 9.852 0.265 -5.574 1 96.12 18 ILE B O 1
ATOM 696 N N . PHE B 1 19 ? 9.555 -1.717 -6.676 1 95.69 19 PHE B N 1
ATOM 697 C CA . PHE B 1 19 ? 9.625 -1.097 -7.992 1 95.69 19 PH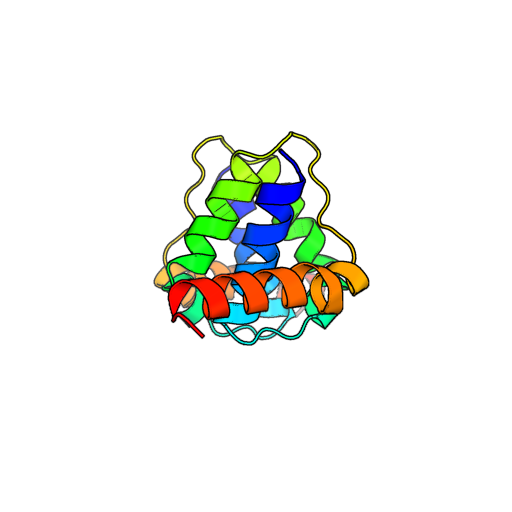E B CA 1
ATOM 698 C C . PHE B 1 19 ? 8.492 -0.09 -8.18 1 95.69 19 PHE B C 1
ATOM 700 O O . PHE B 1 19 ? 7.328 -0.401 -7.918 1 95.69 19 PHE B O 1
ATOM 707 N N . PHE B 1 20 ? 8.805 1.075 -8.773 1 95.75 20 PHE B N 1
ATOM 708 C CA . PHE B 1 20 ? 7.828 2.148 -8.906 1 95.75 20 PHE B CA 1
ATOM 709 C C . PHE B 1 20 ? 6.742 1.771 -9.898 1 95.75 20 PHE B C 1
ATOM 711 O O . PHE B 1 20 ? 5.641 2.326 -9.867 1 95.75 20 PHE B O 1
ATOM 718 N N . ASN B 1 21 ? 7.133 0.828 -10.734 1 95.5 21 ASN B N 1
ATOM 719 C CA . ASN B 1 21 ? 6.191 0.438 -11.781 1 95.5 21 ASN B CA 1
ATOM 720 C C . ASN B 1 21 ? 4.934 -0.193 -11.188 1 95.5 21 ASN B C 1
ATOM 722 O O . ASN B 1 21 ? 3.902 -0.275 -11.859 1 95.5 21 ASN B O 1
ATOM 726 N N . VAL B 1 22 ? 4.945 -0.61 -9.961 1 95.19 22 VAL B N 1
ATOM 727 C CA . VAL B 1 22 ? 3.789 -1.189 -9.281 1 95.19 22 VAL B CA 1
ATOM 728 C C . VAL B 1 22 ? 2.654 -0.169 -9.234 1 95.19 22 VAL B C 1
ATOM 730 O O . VAL B 1 22 ? 1.479 -0.539 -9.227 1 95.19 22 VAL B O 1
ATOM 733 N N . THR B 1 23 ? 2.973 1.166 -9.195 1 96 23 THR B N 1
ATOM 734 C CA . THR B 1 23 ? 1.972 2.223 -9.094 1 96 23 THR B CA 1
ATOM 735 C C . THR B 1 23 ? 1.16 2.324 -10.383 1 96 23 THR B C 1
ATOM 737 O O . THR B 1 23 ? 0.111 2.969 -10.406 1 96 23 THR B O 1
ATOM 740 N N . LYS B 1 24 ? 1.702 1.674 -11.438 1 95.44 24 LYS B N 1
ATOM 741 C CA . LYS B 1 24 ? 0.999 1.714 -12.711 1 95.44 24 LYS B CA 1
ATOM 742 C C . LYS B 1 24 ? -0.086 0.643 -12.781 1 95.44 24 LYS B C 1
ATOM 744 O O . LYS B 1 24 ? -0.985 0.712 -13.617 1 95.44 24 LYS B O 1
ATOM 749 N N . GLY B 1 25 ? -0.009 -0.366 -11.945 1 94.69 25 GLY B N 1
ATOM 750 C CA . GLY B 1 25 ? -0.958 -1.468 -11.945 1 94.69 25 GLY B CA 1
ATOM 751 C C . GLY B 1 25 ? -2.266 -1.126 -11.258 1 94.69 25 GLY B C 1
ATOM 752 O O . GLY B 1 25 ? -2.297 -0.289 -10.352 1 94.69 25 GLY B O 1
ATOM 753 N N . PRO B 1 26 ? -3.373 -1.788 -11.719 1 96.94 26 PRO B N 1
ATOM 754 C CA . PRO B 1 26 ? -4.684 -1.491 -11.141 1 96.94 26 PRO B CA 1
ATOM 755 C C . PRO B 1 26 ? -4.77 -1.872 -9.664 1 96.94 26 PRO B C 1
ATOM 757 O O . PRO B 1 26 ? -5.535 -1.265 -8.906 1 96.94 26 PRO B O 1
ATOM 760 N N . ARG B 1 27 ? -4.012 -2.85 -9.203 1 97.19 27 ARG B N 1
ATOM 761 C CA . ARG B 1 27 ? -4.105 -3.354 -7.832 1 97.19 27 ARG B CA 1
ATOM 762 C C . ARG B 1 27 ? -3.631 -2.307 -6.832 1 97.19 27 ARG B C 1
ATOM 764 O O . ARG B 1 27 ? -4.141 -2.236 -5.711 1 97.19 27 ARG B O 1
ATOM 771 N N . PHE B 1 28 ? -2.652 -1.446 -7.262 1 97.94 28 PHE B N 1
ATOM 772 C CA . PHE B 1 28 ? -2.209 -0.36 -6.398 1 97.94 28 PHE B CA 1
ATOM 773 C C . PHE B 1 28 ? -3.338 0.636 -6.16 1 97.94 28 PHE B C 1
ATOM 775 O O . PHE B 1 28 ? -3.629 0.991 -5.016 1 97.94 28 PHE B O 1
ATOM 782 N N . TYR B 1 29 ? -4.062 1.025 -7.203 1 98.06 29 TYR B N 1
ATOM 783 C CA . TYR B 1 29 ? -5.164 1.973 -7.082 1 98.06 29 TYR B CA 1
ATOM 784 C C . TYR B 1 29 ? -6.316 1.372 -6.281 1 98.06 29 TYR B C 1
ATOM 786 O O . TYR B 1 29 ? -6.953 2.064 -5.488 1 98.06 29 TYR B O 1
ATOM 794 N N . GLU B 1 30 ? -6.566 0.108 -6.539 1 98.25 30 GLU B N 1
ATOM 795 C CA . GLU B 1 30 ? -7.617 -0.577 -5.793 1 98.25 30 GLU B CA 1
ATOM 796 C C . GLU B 1 30 ? -7.305 -0.606 -4.301 1 98.25 30 GLU B C 1
ATOM 798 O O . GLU B 1 30 ? -8.195 -0.411 -3.469 1 98.25 30 GLU B O 1
ATOM 803 N N . MET B 1 31 ? -6.016 -0.892 -3.977 1 98.56 31 MET B N 1
ATOM 804 C CA . MET B 1 31 ? -5.598 -0.908 -2.578 1 98.56 31 MET B CA 1
ATOM 805 C C . MET B 1 31 ? -5.781 0.465 -1.939 1 98.56 31 MET B C 1
ATOM 807 O O . MET B 1 31 ? -6.379 0.582 -0.869 1 98.56 31 MET B O 1
ATOM 811 N N . ILE B 1 32 ? -5.344 1.557 -2.613 1 98.56 32 ILE B N 1
ATOM 812 C CA . ILE B 1 32 ? -5.461 2.92 -2.105 1 98.56 32 ILE B CA 1
ATOM 813 C C . ILE B 1 32 ? -6.934 3.266 -1.895 1 98.56 32 ILE B C 1
ATOM 815 O O . ILE B 1 32 ? -7.312 3.775 -0.837 1 98.56 32 ILE B O 1
ATOM 819 N N . TYR B 1 33 ? -7.738 2.967 -2.848 1 98.56 33 TYR B N 1
ATOM 820 C CA . TYR B 1 33 ? -9.164 3.25 -2.775 1 98.56 33 TYR B CA 1
ATOM 821 C C . TYR B 1 33 ? -9.805 2.537 -1.589 1 98.56 33 TYR B C 1
ATOM 823 O O . TYR B 1 33 ? -10.555 3.145 -0.822 1 98.56 33 TYR B O 1
ATOM 831 N N . ALA B 1 34 ? -9.594 1.221 -1.468 1 98.62 34 ALA B N 1
ATOM 832 C CA . ALA B 1 34 ? -10.18 0.414 -0.401 1 98.62 34 ALA B CA 1
ATOM 833 C C . ALA B 1 34 ? -9.781 0.941 0.972 1 98.62 34 ALA B C 1
ATOM 835 O O . ALA B 1 34 ? -10.609 1.045 1.874 1 98.62 34 ALA B O 1
ATOM 836 N N . VAL B 1 35 ? -8.5 1.282 1.154 1 98.62 35 VAL B N 1
ATOM 837 C CA . VAL B 1 35 ? -8.016 1.783 2.434 1 98.62 35 VAL B CA 1
ATOM 838 C C . VAL B 1 35 ? -8.633 3.15 2.723 1 98.62 35 VAL B C 1
ATOM 840 O O . VAL B 1 35 ? -9.117 3.396 3.828 1 98.62 35 VAL B O 1
ATOM 843 N N . ASN B 1 36 ? -8.602 4.105 1.762 1 98.62 36 ASN B N 1
ATOM 844 C CA . ASN B 1 36 ? -9.102 5.469 1.928 1 98.62 36 ASN B CA 1
ATOM 845 C C . ASN B 1 36 ? -10.594 5.477 2.27 1 98.62 36 ASN B C 1
ATOM 847 O O . ASN B 1 36 ? -11.047 6.32 3.043 1 98.62 36 ASN B O 1
ATOM 851 N N . ASN B 1 37 ? -11.297 4.516 1.707 1 98 37 ASN B N 1
ATOM 852 C CA . ASN B 1 37 ? -12.742 4.477 1.896 1 98 37 ASN B CA 1
ATOM 853 C C . ASN B 1 37 ? -13.148 3.432 2.934 1 98 37 ASN B C 1
ATOM 855 O O . ASN B 1 37 ? -14.336 3.209 3.166 1 98 37 ASN B O 1
ATOM 859 N N . GLY B 1 38 ? -12.141 2.766 3.492 1 97.81 38 GLY B N 1
ATOM 860 C CA . GLY B 1 38 ? -12.414 1.773 4.52 1 97.81 38 GLY B CA 1
ATOM 861 C C . GLY B 1 38 ? -12.828 2.385 5.844 1 97.81 38 GLY B C 1
ATOM 862 O O . GLY B 1 38 ? -12.945 3.605 5.961 1 97.81 38 GLY B O 1
ATOM 863 N N . PRO B 1 39 ? -13.109 1.573 6.77 1 97.44 39 PRO B N 1
ATOM 864 C CA . PRO B 1 39 ? -13.477 2.109 8.086 1 97.44 39 PRO B CA 1
ATOM 865 C C . PRO B 1 39 ? -12.375 2.963 8.703 1 97.44 39 PRO B C 1
ATOM 867 O O . PRO B 1 39 ? -11.195 2.625 8.602 1 97.44 39 PRO B O 1
ATOM 870 N N . LYS B 1 40 ? -12.797 4.098 9.273 1 96.88 40 LYS B N 1
ATOM 871 C CA . LYS B 1 40 ? -11.812 4.945 9.945 1 96.88 40 LYS B CA 1
ATOM 872 C C . LYS B 1 40 ? -11.094 4.184 11.047 1 96.88 40 LYS B C 1
ATOM 874 O O . LYS B 1 40 ? -11.719 3.447 11.82 1 96.88 40 LYS B O 1
ATOM 879 N N . GLY B 1 41 ? -9.789 4.387 11.117 1 96.62 41 GLY B N 1
ATOM 880 C CA . GLY B 1 41 ? -8.984 3.67 12.094 1 96.62 41 GLY B CA 1
ATOM 881 C C . GLY B 1 41 ? -8.57 2.287 11.633 1 96.62 41 GLY B C 1
ATOM 882 O O . GLY B 1 41 ? -8.07 1.484 12.422 1 96.62 41 GLY B O 1
ATOM 883 N N . TYR B 1 42 ? -8.805 2.049 10.391 1 97.75 42 TYR B N 1
ATOM 884 C CA . TYR B 1 42 ? -8.438 0.761 9.812 1 97.75 42 TYR B CA 1
ATOM 885 C C . TYR B 1 42 ? -6.98 0.433 10.094 1 97.75 42 TYR B C 1
ATOM 887 O O . TYR B 1 42 ? -6.09 1.247 9.836 1 97.75 42 TYR B O 1
ATOM 895 N N . VAL B 1 43 ? -6.711 -0.761 10.656 1 95.94 43 VAL B N 1
ATOM 896 C CA . VAL B 1 43 ? -5.387 -1.348 10.852 1 95.94 43 VAL B CA 1
ATOM 897 C C . VAL B 1 43 ? -5.258 -2.619 10.008 1 95.94 43 VAL B C 1
ATOM 899 O O . VAL B 1 43 ? -6.125 -3.496 10.07 1 95.94 43 VAL B O 1
ATOM 902 N N . PRO B 1 44 ? -4.215 -2.717 9.164 1 95.56 44 PRO B N 1
ATOM 903 C CA . PRO B 1 44 ? -4.082 -3.904 8.312 1 95.56 44 PRO B CA 1
ATOM 904 C C . PRO B 1 44 ? -3.951 -5.195 9.117 1 95.56 44 PRO B C 1
ATOM 906 O O . PRO B 1 44 ? -3.49 -5.168 10.266 1 95.56 44 PRO B O 1
ATOM 909 N N . THR B 1 45 ? -4.398 -6.262 8.539 1 93.69 45 THR B N 1
ATOM 9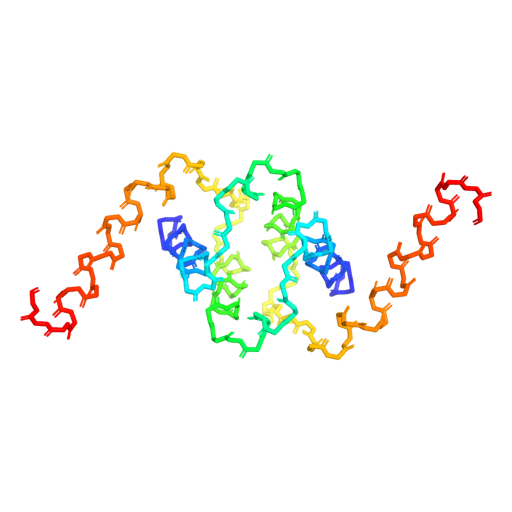10 C CA . THR B 1 45 ? -4.32 -7.59 9.141 1 93.69 45 THR B CA 1
ATOM 911 C C . THR B 1 45 ? -2.865 -7.992 9.367 1 93.69 45 THR B C 1
ATOM 913 O O . THR B 1 45 ? -1.952 -7.387 8.805 1 93.69 45 THR B O 1
ATOM 916 N N . LYS B 1 46 ? -2.684 -8.969 10.156 1 93.56 46 LYS B N 1
ATOM 917 C CA . LYS B 1 46 ? -1.356 -9.445 10.531 1 93.56 46 LYS B CA 1
ATOM 918 C C . LYS B 1 46 ? -0.714 -10.234 9.398 1 93.56 46 LYS B C 1
ATOM 920 O O . LYS B 1 46 ? -1.412 -10.758 8.523 1 93.56 46 LYS B O 1
ATOM 925 N N . TYR B 1 47 ? 0.61 -10.258 9.484 1 95.75 47 TYR B N 1
ATOM 926 C CA . TYR B 1 47 ? 1.473 -10.953 8.531 1 95.75 47 TYR B CA 1
ATOM 927 C C . TYR B 1 47 ? 0.983 -12.375 8.289 1 95.75 47 TYR B C 1
ATOM 929 O O . TYR B 1 47 ? 0.876 -12.82 7.145 1 95.75 47 TYR B O 1
ATOM 937 N N . GLN B 1 48 ? 0.591 -13.094 9.328 1 96.44 48 GLN B N 1
ATOM 938 C CA . GLN B 1 48 ? 0.199 -14.492 9.227 1 96.44 48 GLN B CA 1
ATOM 939 C C . GLN B 1 48 ? -1.06 -14.656 8.375 1 96.44 48 GLN B C 1
ATOM 941 O O . GLN B 1 48 ? -1.184 -15.617 7.617 1 96.44 48 GLN B O 1
ATOM 946 N N . ARG B 1 49 ? -1.992 -13.797 8.5 1 96.69 49 ARG B N 1
ATOM 947 C CA . ARG B 1 49 ? -3.232 -13.883 7.734 1 96.69 49 ARG B CA 1
ATOM 948 C C . ARG B 1 49 ? -2.98 -13.648 6.25 1 96.69 49 ARG B C 1
ATOM 950 O O . ARG B 1 49 ? -3.59 -14.297 5.398 1 96.69 49 ARG B O 1
ATOM 957 N N . ILE B 1 50 ? -2.09 -12.719 5.898 1 96.94 50 ILE B N 1
ATOM 958 C CA . ILE B 1 50 ? -1.765 -12.422 4.504 1 96.94 50 ILE B CA 1
ATOM 959 C C . ILE B 1 50 ? -1.083 -13.625 3.867 1 96.94 50 ILE B C 1
ATOM 961 O O . ILE B 1 50 ? -1.36 -13.969 2.713 1 96.94 50 ILE B O 1
ATOM 965 N N . ARG B 1 51 ? -0.255 -14.273 4.66 1 96.88 51 ARG B N 1
ATOM 966 C CA . ARG B 1 51 ? 0.575 -15.32 4.078 1 96.88 51 ARG B CA 1
ATOM 967 C C . ARG B 1 51 ? -0.188 -16.641 3.992 1 96.88 51 ARG B C 1
ATOM 969 O O . ARG B 1 51 ? 0.247 -17.578 3.314 1 96.88 51 ARG B O 1
ATOM 976 N N . THR B 1 52 ? -1.306 -16.719 4.641 1 96.75 52 THR B N 1
ATOM 977 C CA . THR B 1 52 ? -2.018 -18 4.68 1 96.75 52 THR B CA 1
ATOM 978 C C . THR B 1 52 ? -3.461 -17.828 4.211 1 96.75 52 THR B C 1
ATOM 980 O O . THR B 1 52 ? -3.734 -17.828 3.008 1 96.75 52 THR B O 1
ATOM 983 N N . THR B 1 53 ? -4.352 -17.312 5.16 1 97.5 53 THR B N 1
ATOM 984 C CA . THR B 1 53 ? -5.793 -17.297 4.949 1 97.5 53 THR B CA 1
ATOM 985 C C . THR B 1 53 ? -6.141 -16.484 3.701 1 97.5 53 THR B C 1
ATOM 987 O O . THR B 1 53 ? -6.91 -16.938 2.855 1 97.5 53 THR B O 1
ATOM 990 N N . LEU B 1 54 ? -5.645 -15.289 3.607 1 97.75 54 LEU B N 1
ATOM 991 C CA . LEU B 1 54 ? -5.973 -14.43 2.477 1 97.75 54 LEU B CA 1
ATOM 992 C C . LEU B 1 54 ? -5.387 -14.984 1.184 1 97.75 54 LEU B C 1
ATOM 994 O O . LEU B 1 54 ? -5.992 -14.859 0.117 1 97.75 54 LEU B O 1
ATOM 998 N N . LEU B 1 55 ? -4.184 -15.609 1.304 1 96.88 55 LEU B N 1
ATOM 999 C CA . LEU B 1 55 ? -3.586 -16.25 0.135 1 96.88 55 LEU B CA 1
ATOM 1000 C C . LEU B 1 55 ? -4.445 -17.406 -0.353 1 96.88 55 LEU B C 1
ATOM 1002 O O . LEU B 1 55 ? -4.676 -17.547 -1.556 1 96.88 55 LEU B O 1
ATOM 1006 N N . ASP B 1 56 ? -4.895 -18.203 0.563 1 97.44 56 ASP B N 1
ATOM 1007 C CA . ASP B 1 56 ? -5.766 -19.328 0.214 1 97.44 56 ASP B CA 1
ATOM 1008 C C . ASP B 1 56 ? -7.059 -18.828 -0.436 1 97.44 56 ASP B C 1
ATOM 1010 O O . ASP B 1 56 ? -7.535 -19.422 -1.403 1 97.44 56 ASP B O 1
ATOM 1014 N N . LYS B 1 57 ? -7.605 -17.828 0.14 1 96.94 57 LYS B N 1
ATOM 1015 C CA . LYS B 1 57 ? -8.812 -17.234 -0.423 1 96.94 57 LYS B CA 1
ATOM 1016 C C . LYS B 1 57 ? -8.57 -16.734 -1.848 1 96.94 57 LYS B C 1
ATOM 1018 O O . LYS B 1 57 ? -9.406 -16.938 -2.73 1 96.94 57 LYS B O 1
ATOM 1023 N N . GLU B 1 58 ? -7.406 -16.031 -2.08 1 96.44 58 GLU B N 1
ATOM 1024 C CA . GLU B 1 58 ? -7.066 -15.539 -3.41 1 96.44 58 GLU B CA 1
ATOM 1025 C C . GLU B 1 58 ? -6.871 -16.688 -4.395 1 96.44 58 GLU B C 1
ATOM 1027 O O . GLU B 1 58 ? -7.305 -16.609 -5.547 1 96.44 58 GLU B O 1
ATOM 1032 N N . ARG B 1 59 ? -6.25 -17.719 -3.955 1 96 59 ARG B N 1
ATOM 1033 C CA . ARG B 1 59 ? -6.074 -18.906 -4.785 1 96 59 ARG B CA 1
ATOM 1034 C C . ARG B 1 59 ? -7.422 -19.5 -5.184 1 96 59 ARG B C 1
ATOM 1036 O O . ARG B 1 59 ? -7.637 -19.844 -6.348 1 96 59 ARG B O 1
ATOM 1043 N N . SER B 1 60 ? -8.234 -19.656 -4.293 1 96.5 60 SER B N 1
ATOM 1044 C CA . SER B 1 60 ? -9.57 -20.188 -4.551 1 96.5 60 SER B CA 1
ATOM 1045 C C . SER B 1 60 ? -10.336 -19.328 -5.547 1 96.5 60 SER B C 1
ATOM 1047 O O . SER B 1 60 ? -10.992 -19.844 -6.449 1 96.5 60 SER B O 1
ATOM 1049 N N . ARG B 1 61 ? -10.312 -18.047 -5.332 1 94.38 61 ARG B N 1
ATOM 1050 C CA . ARG B 1 61 ? -10.977 -17.109 -6.227 1 94.38 61 ARG B CA 1
ATOM 1051 C C . ARG B 1 61 ? -10.469 -17.266 -7.656 1 94.38 61 ARG B C 1
ATOM 1053 O O . ARG B 1 61 ? -11.258 -17.297 -8.602 1 94.38 61 ARG B O 1
ATOM 1060 N N . ILE B 1 62 ? -9.117 -17.391 -7.848 1 93.19 62 ILE B N 1
ATOM 1061 C CA . ILE B 1 62 ? -8.5 -17.531 -9.164 1 93.19 62 ILE B CA 1
ATOM 1062 C C . ILE B 1 62 ? -8.914 -18.859 -9.781 1 93.19 62 ILE B C 1
ATOM 1064 O O . ILE B 1 62 ? -9.266 -18.922 -10.961 1 93.19 62 ILE B O 1
ATOM 1068 N N . ASN B 1 63 ? -8.93 -19.922 -8.922 1 96.12 63 ASN B N 1
ATOM 1069 C CA . ASN B 1 63 ? -9.328 -21.25 -9.398 1 96.12 63 ASN B CA 1
ATOM 1070 C C . ASN B 1 63 ? -10.781 -21.25 -9.859 1 96.12 63 ASN B C 1
ATOM 1072 O O . ASN B 1 63 ? -11.109 -21.859 -10.883 1 96.12 63 ASN B O 1
ATOM 1076 N N . GLN B 1 64 ? -11.602 -20.688 -9.125 1 96.5 64 GLN B N 1
ATOM 1077 C CA . GLN B 1 64 ? -13 -20.578 -9.5 1 96.5 64 GLN B CA 1
ATOM 1078 C C . GLN B 1 64 ? -13.164 -19.812 -10.805 1 96.5 64 GLN B C 1
ATOM 1080 O O . GLN B 1 64 ? -13.961 -20.188 -11.672 1 96.5 64 GLN B O 1
ATOM 1085 N N . ALA B 1 65 ? -12.445 -18.672 -10.961 1 93.75 65 ALA B N 1
ATOM 1086 C CA . ALA B 1 65 ? -12.516 -17.844 -12.156 1 93.75 65 ALA B CA 1
ATOM 1087 C C . ALA B 1 65 ? -12.016 -18.594 -13.383 1 93.75 65 ALA B C 1
ATOM 1089 O O . ALA B 1 65 ? -12.5 -18.375 -14.492 1 93.75 65 ALA B O 1
ATOM 1090 N N . LEU B 1 66 ? -11.086 -19.531 -13.18 1 94.06 66 LEU B N 1
ATOM 1091 C CA . LEU B 1 66 ? -10.484 -20.281 -14.273 1 94.06 66 LEU B CA 1
ATOM 1092 C C . LEU B 1 66 ? -11.195 -21.609 -14.492 1 94.06 66 LEU B C 1
ATOM 1094 O O . LEU B 1 66 ? -10.969 -22.281 -15.5 1 94.06 66 LEU B O 1
ATOM 1098 N N . GLY B 1 67 ? -12.156 -21.875 -13.633 1 93.75 67 GLY B N 1
ATOM 1099 C CA . GLY B 1 67 ? -12.891 -23.109 -13.766 1 93.75 67 GLY B CA 1
ATOM 1100 C C . GLY B 1 67 ? -12.07 -24.328 -13.375 1 93.75 67 GLY B C 1
ATOM 1101 O O . GLY B 1 67 ? -12.258 -25.422 -13.938 1 93.75 67 GLY B O 1
ATOM 1102 N N . VAL B 1 68 ? -11.164 -24.047 -12.672 1 85.06 68 VAL B N 1
ATOM 1103 C CA . VAL B 1 68 ? -10.344 -25.172 -12.242 1 85.06 68 VAL B CA 1
ATOM 1104 C C . VAL B 1 68 ? -10.578 -25.438 -10.758 1 85.06 68 VAL B C 1
ATOM 1106 O O . VAL B 1 68 ? -10.945 -24.531 -10.008 1 85.06 68 VAL B O 1
#

Foldseek 3Di:
DVVVVVVVVVVVCVVVVNDPCVCVDPVVVVVVVCVVPDDPPDDDDDPVCVVPVVVVVVVVVVCVVVVD/DVVVVVVVVVVVCVVVVNDPCVCVDPVVVVVVVCVVPDDPPDDDDDPVCVVPVVVVVVVVVVCVVVVD

Organism: Amborella trichopoda (NCBI:txid13333)

Secondary structure (DSSP, 8-state):
-HHHHHHHHHHHHHHHT--GGGGGSHHHHHHHHHHHTS-TT--PPPHHHHHTHHHHHHHHHHHHHHT-/-HHHHHHHHHHHHHHHT--GGGGGSHHHHHHHHHHHTS-TT--PPPHHHHHTHHHHHHHHHHHHHHT-

Solvent-accessible surface area (backbone atoms only — not comparable to full-atom values): 7672 Å² total; per-residue (Å²): 107,69,69,57,32,44,49,37,46,42,46,33,32,64,75,66,70,50,66,66,69,53,67,74,39,71,45,44,56,49,26,48,45,37,40,34,70,37,62,80,86,64,71,83,71,53,63,67,45,50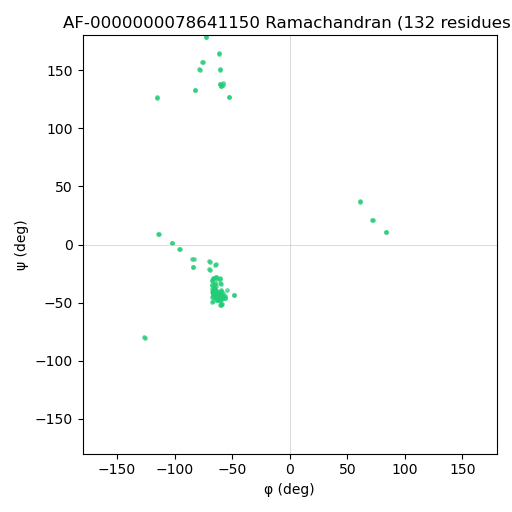,73,40,60,49,42,53,51,52,49,49,53,53,28,58,74,69,71,91,109,71,67,58,34,45,49,37,46,44,46,32,32,64,76,65,71,50,66,66,69,53,68,74,38,70,46,45,54,49,26,50,44,36,41,36,70,35,59,80,85,62,70,83,72,56,61,68,45,49,73,38,61,50,42,52,51,52,49,48,52,52,29,58,75,68,72,91

pLDDT: mean 96.2, std 2.28, range [84.44, 98.62]

Sequence (136 aa):
ARDDVDNTVACFFYAHGIFFNVTKGPRFYEMIYAVNNGPKGYVPTKYQRIRTTLLDKERSRINQALGVARDDVDNTVACFFYAHGIFFNVTKGPRFYEMIYAVNNGPKGYVPTKYQRIRTTLLDKERSRINQALGV

Nearest PDB structures (foldseek):
  4bjn-assembly1_B  TM=3.141E-01  e=3.602E+00  Melampsora lini
  4bjn-assembly1_B  TM=3.148E-01  e=3.602E+00  Melampsora lini